Protein AF-A0AB39P3T2-F1 (afdb_monomer)

pLDDT: mean 74.85, std 12.33, range [42.56, 94.75]

Organism: NCBI:txid3238627

Secondary structure (DSSP, 8-state):
-PPPPPEEEEE--B-TTTS--TT--SSTTGGGSS-B-HHHHHHHHHHTT--EEEE---SS-TTHHHHHHTS-HHHHHHHHHHHHHHH-GGG------TTGGGGTS-HHHHHHHHHHHTTTS-HHHHHIIIIIHHHHHHT-

InterPro domains:
  IPR006680 Amidohydrolase-related [PF04909] (74-140)
  IPR032466 Metal-dependent hydrolase [SSF51556] (7-68)
  IPR032466 Metal-dependent hydrolase [SSF51556] (73-140)
  IPR052350 Metallo-dependent Lactonases [PTHR43569] (73-140)

Solvent-accessible surface area (backbone atoms only — not comparable to full-atom values): 8502 Å² total; per-residue (Å²): 131,80,81,87,82,34,67,44,82,70,49,74,62,48,48,59,90,81,48,75,66,84,83,68,56,67,81,88,40,49,87,66,76,58,69,38,50,68,82,66,46,52,64,54,36,54,74,71,58,37,76,44,73,37,83,47,90,74,65,103,50,58,74,55,44,34,67,61,56,68,47,45,75,79,61,45,42,64,55,48,53,51,49,42,73,72,57,35,38,75,69,36,58,73,76,74,58,76,75,52,37,61,64,65,37,53,73,65,57,50,52,55,48,53,52,62,66,45,62,87,49,54,74,66,40,43,43,16,22,71,44,48,28,50,34,65,75,70,70,108

Foldseek 3Di:
DPPDAAEAAEDEFDQCVVPNPVVQDDPVSVVVRHGGDVVNVVVVCVVVRHPYYDYDDDDPDLVVLQVVPVCDLVSCLVVLVVCCVNPNLLQAADDQPPPSNVSHDDSVVSVVSVCVSCVPDDPVSSCNHHPVNCCVVVVD

Nearest PDB structures (foldseek):
  4do7-assembly2_B  TM=4.329E-01  e=2.214E-06  Burkholderia multivorans ATCC 17616
  4dnm-assembly1_A  TM=4.332E-01  e=1.271E-05  Burkholderia multivorans ATCC 17616
  2dvu-assembly1_C  TM=3.463E-01  e=2.201E-01  Rhizobium sp. MTP-10005
  3wyj-assembly1_A  TM=3.365E-01  e=1.119E+00  Escherichia coli K-12

Sequence (140 aa):
MGAAVTVDAHHHVWDLSVRDQDWITGPELRPLRRNFAVTDLEPEARAAGVDRTVLVQTVTVAEETPEFLALVLDDLRPYADTVLDAFGPDRLMFGSDWPVCTLAASYAQVIDTAHELIRELDATGCEAVLTGTATRVYQL

Structure (mmCIF, N/CA/C/O backbone):
data_AF-A0AB39P3T2-F1
#
_entry.id   AF-A0AB39P3T2-F1
#
loop_
_atom_site.group_PDB
_atom_site.id
_atom_site.type_symbol
_atom_site.label_atom_id
_atom_site.label_alt_id
_atom_site.label_comp_id
_atom_site.label_asym_id
_atom_site.label_entity_id
_atom_site.label_seq_id
_atom_site.pdbx_PDB_ins_code
_atom_site.Cartn_x
_atom_site.Cartn_y
_atom_site.Cartn_z
_atom_site.occupancy
_atom_site.B_iso_or_equiv
_atom_site.auth_seq_id
_atom_site.auth_comp_id
_atom_site.auth_asym_id
_atom_site.auth_atom_id
_atom_site.pdbx_PDB_model_num
ATOM 1 N N . MET A 1 1 ? -30.150 -9.428 1.746 1.00 42.56 1 MET A N 1
ATOM 2 C CA . MET A 1 1 ? -28.717 -9.722 1.951 1.00 42.56 1 MET A CA 1
ATOM 3 C C . MET A 1 1 ? -28.001 -9.200 0.724 1.00 42.56 1 MET A C 1
ATOM 5 O O . MET A 1 1 ? -28.360 -9.635 -0.363 1.00 42.56 1 MET A O 1
ATOM 9 N N . GLY A 1 2 ? -27.127 -8.201 0.873 1.00 51.62 2 GLY A N 1
ATOM 10 C CA . GLY A 1 2 ? -26.275 -7.750 -0.233 1.00 51.62 2 GLY A CA 1
ATOM 11 C C . GLY A 1 2 ? -25.347 -8.886 -0.664 1.00 51.62 2 GLY A C 1
ATOM 12 O O . GLY A 1 2 ? -25.044 -9.756 0.155 1.00 51.62 2 GLY A O 1
ATOM 13 N N . ALA A 1 3 ? -24.966 -8.921 -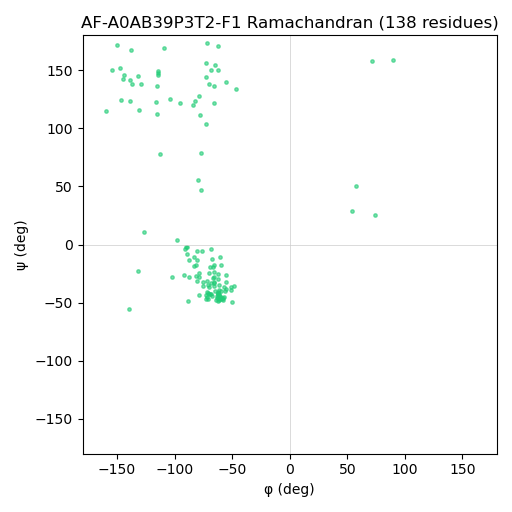1.940 1.00 59.03 3 ALA A N 1
ATOM 14 C CA . ALA A 1 3 ? -23.987 -9.888 -2.425 1.00 59.03 3 ALA A CA 1
ATOM 15 C C . ALA A 1 3 ? -22.696 -9.777 -1.595 1.00 59.03 3 ALA A C 1
ATOM 17 O O . ALA A 1 3 ? -22.306 -8.676 -1.206 1.00 59.03 3 ALA A O 1
ATOM 18 N N . ALA A 1 4 ? -22.077 -10.914 -1.274 1.00 68.25 4 ALA A N 1
ATOM 19 C CA . ALA A 1 4 ? -20.797 -10.920 -0.579 1.00 68.25 4 ALA A CA 1
ATOM 20 C C . ALA A 1 4 ? -19.734 -10.303 -1.499 1.00 68.25 4 ALA A C 1
ATOM 22 O O . ALA A 1 4 ? -19.546 -10.795 -2.607 1.00 68.25 4 ALA A O 1
ATOM 23 N N . VAL A 1 5 ? -19.087 -9.231 -1.036 1.00 76.31 5 VAL A N 1
ATOM 24 C CA . VAL A 1 5 ? -18.008 -8.543 -1.756 1.00 76.31 5 VAL A CA 1
ATOM 25 C C . VAL A 1 5 ? -16.714 -9.336 -1.579 1.00 76.31 5 VAL A C 1
ATOM 27 O O . VAL A 1 5 ? -16.327 -9.631 -0.446 1.00 76.31 5 VAL A O 1
ATOM 30 N N . THR A 1 6 ? -16.038 -9.661 -2.678 1.00 68.12 6 THR A N 1
ATOM 31 C CA . THR A 1 6 ? -14.731 -10.329 -2.681 1.00 68.12 6 THR A CA 1
ATOM 32 C C . THR A 1 6 ? -13.640 -9.315 -2.996 1.00 68.12 6 THR A C 1
ATOM 34 O O . THR A 1 6 ? -13.693 -8.634 -4.019 1.00 68.12 6 THR A O 1
ATOM 37 N N . VAL A 1 7 ? -12.635 -9.221 -2.125 1.00 71.00 7 VAL A N 1
ATOM 38 C CA . VAL A 1 7 ? -11.491 -8.320 -2.311 1.00 71.00 7 VAL A CA 1
ATOM 39 C C . VAL A 1 7 ? -10.218 -9.134 -2.460 1.00 71.00 7 VAL A C 1
ATOM 41 O O . VAL A 1 7 ? -9.876 -9.908 -1.566 1.00 71.00 7 VAL A O 1
ATOM 44 N N . ASP A 1 8 ? -9.516 -8.939 -3.572 1.00 62.88 8 ASP A N 1
ATOM 45 C CA . ASP A 1 8 ? -8.147 -9.413 -3.732 1.00 62.88 8 ASP A CA 1
ATOM 46 C C . ASP A 1 8 ? -7.213 -8.463 -2.977 1.00 62.88 8 ASP A C 1
ATOM 48 O O . ASP A 1 8 ? -7.068 -7.287 -3.317 1.00 62.88 8 ASP A O 1
ATOM 52 N N . ALA A 1 9 ? -6.623 -8.962 -1.896 1.00 66.00 9 ALA A N 1
ATOM 53 C CA . ALA A 1 9 ? -5.788 -8.160 -1.016 1.00 66.00 9 ALA A CA 1
ATOM 54 C C . ALA A 1 9 ? -4.390 -7.888 -1.593 1.00 66.00 9 ALA A C 1
ATOM 56 O O . ALA A 1 9 ? -3.632 -7.153 -0.962 1.00 66.00 9 ALA A O 1
ATOM 57 N N . HIS A 1 10 ? -4.024 -8.481 -2.738 1.00 70.62 10 HIS A N 1
ATOM 58 C CA . HIS A 1 10 ? -2.668 -8.362 -3.264 1.00 70.62 10 HIS A CA 1
ATOM 59 C C . HIS A 1 10 ? -2.592 -8.669 -4.762 1.00 70.62 10 HIS A C 1
ATOM 61 O O . HIS A 1 10 ? -2.689 -9.821 -5.173 1.00 70.62 10 HIS A O 1
ATOM 67 N N . HIS A 1 11 ? -2.241 -7.668 -5.570 1.00 64.25 11 HIS A N 1
ATOM 68 C CA . HIS A 1 11 ? -1.789 -7.893 -6.946 1.00 64.25 11 HIS A CA 1
ATOM 69 C C . HIS A 1 11 ? -0.595 -7.007 -7.316 1.00 64.25 11 HIS A C 1
ATOM 71 O O . HIS A 1 11 ? -0.255 -6.050 -6.621 1.00 64.25 11 HIS A O 1
ATOM 77 N N . HIS A 1 12 ? 0.019 -7.345 -8.446 1.00 75.75 12 HIS A N 1
ATOM 78 C CA . HIS A 1 12 ? 1.194 -6.687 -8.995 1.00 75.75 12 HIS A CA 1
ATOM 79 C C . HIS A 1 12 ? 0.953 -6.315 -10.461 1.00 75.75 12 HIS A C 1
ATOM 81 O O . HIS A 1 12 ? 0.418 -7.119 -11.225 1.00 75.75 12 HIS A O 1
ATOM 87 N N . VAL A 1 13 ? 1.380 -5.117 -10.855 1.00 76.31 13 VAL A N 1
ATOM 88 C CA . VAL A 1 13 ? 1.417 -4.641 -12.246 1.00 76.31 13 VAL A CA 1
ATOM 89 C C . VAL A 1 13 ? 2.796 -4.043 -12.506 1.00 76.31 13 VAL A C 1
ATOM 91 O O . VAL A 1 13 ? 3.393 -3.468 -11.603 1.00 76.31 13 VAL A O 1
ATOM 94 N N . TRP A 1 14 ? 3.333 -4.201 -13.712 1.00 76.62 14 TRP A N 1
ATOM 95 C CA . TRP A 1 14 ? 4.650 -3.674 -14.066 1.00 76.62 14 TRP A CA 1
ATOM 96 C C . TRP A 1 14 ? 4.792 -3.407 -15.568 1.00 76.62 14 TRP A C 1
ATOM 98 O O . TRP A 1 14 ? 4.226 -4.108 -16.415 1.00 76.62 14 TRP A O 1
ATOM 108 N N . ASP A 1 15 ? 5.628 -2.421 -15.895 1.00 80.25 15 ASP A N 1
ATOM 109 C CA . ASP A 1 15 ? 6.086 -2.124 -17.252 1.00 80.25 15 ASP A CA 1
ATOM 110 C C . ASP A 1 15 ? 7.601 -2.347 -17.346 1.00 80.25 15 ASP A C 1
ATOM 112 O O . ASP A 1 15 ? 8.390 -1.596 -16.773 1.00 80.25 15 ASP A O 1
ATOM 116 N N . LEU A 1 16 ? 8.012 -3.369 -18.103 1.00 81.62 16 LEU A N 1
ATOM 117 C CA . LEU A 1 16 ? 9.420 -3.732 -18.282 1.00 81.62 16 LEU A CA 1
ATOM 118 C C . LEU A 1 16 ? 10.231 -2.663 -19.028 1.00 81.62 16 LEU A C 1
ATOM 120 O O . LEU A 1 16 ? 11.459 -2.693 -18.977 1.00 81.62 16 LEU A O 1
ATOM 124 N N . SER A 1 17 ? 9.574 -1.736 -19.733 1.00 80.06 17 SER A N 1
ATOM 125 C CA . SER A 1 17 ? 10.242 -0.600 -20.378 1.00 80.06 17 SER A CA 1
ATOM 126 C C . SER A 1 17 ? 10.587 0.522 -19.396 1.00 80.06 17 SER A C 1
ATOM 128 O O . SER A 1 17 ? 11.528 1.276 -19.641 1.00 80.06 17 SER A O 1
ATOM 130 N N . VAL A 1 18 ? 9.856 0.604 -18.281 1.00 75.94 18 VAL A N 1
ATOM 131 C CA . VAL A 1 18 ? 10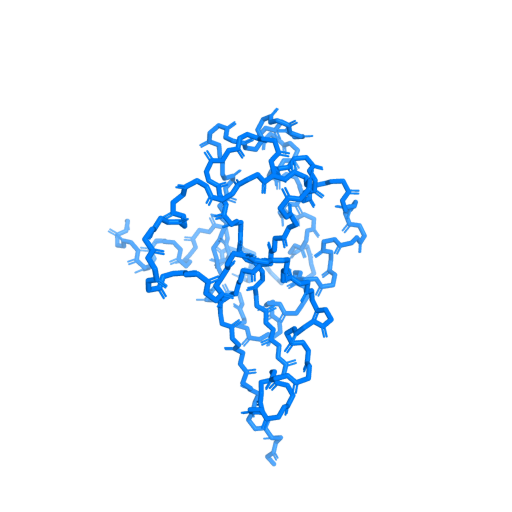.096 1.553 -17.187 1.00 75.94 18 VAL A CA 1
ATOM 132 C C . VAL A 1 18 ? 11.072 0.951 -16.189 1.00 75.94 18 VAL A C 1
ATOM 134 O O . VAL A 1 18 ? 12.054 1.589 -15.805 1.00 75.94 18 VAL A O 1
ATOM 137 N N . ARG A 1 19 ? 10.816 -0.294 -15.779 1.00 73.31 19 ARG A N 1
ATOM 138 C CA . ARG A 1 19 ? 11.595 -0.958 -14.744 1.00 73.31 19 ARG A CA 1
ATOM 139 C C . ARG A 1 19 ? 11.706 -2.445 -14.998 1.00 73.31 19 ARG A C 1
ATOM 141 O O . ARG A 1 19 ? 10.710 -3.161 -15.108 1.00 73.31 19 ARG A O 1
ATOM 148 N N . ASP A 1 20 ? 12.951 -2.898 -15.058 1.00 83.00 20 ASP A N 1
ATOM 149 C CA . ASP A 1 20 ? 13.226 -4.312 -15.213 1.00 83.00 20 ASP A CA 1
ATOM 150 C C . ASP A 1 20 ? 12.822 -5.102 -13.955 1.00 83.00 20 ASP A C 1
ATOM 152 O O . ASP A 1 20 ? 12.868 -4.598 -12.836 1.00 83.00 20 ASP A O 1
ATOM 156 N N . GLN A 1 21 ? 12.437 -6.354 -14.168 1.00 80.50 21 GLN A N 1
ATOM 157 C CA . GLN A 1 21 ? 12.091 -7.339 -13.147 1.00 80.50 21 GLN A CA 1
ATOM 158 C C . GLN A 1 21 ? 13.164 -8.432 -13.177 1.00 80.50 21 GLN A C 1
ATOM 160 O O . GLN A 1 21 ? 12.993 -9.487 -13.795 1.00 80.50 21 GLN A O 1
ATOM 165 N N . ASP A 1 22 ? 14.318 -8.124 -12.589 1.00 83.25 22 ASP A N 1
ATOM 166 C CA . ASP A 1 22 ? 15.551 -8.921 -12.642 1.00 83.25 22 ASP A CA 1
ATOM 167 C C . ASP A 1 22 ? 15.447 -10.281 -11.930 1.00 83.25 22 ASP A C 1
ATOM 169 O O . ASP A 1 22 ? 16.193 -11.207 -12.246 1.00 83.25 22 ASP A O 1
ATOM 173 N N . TRP A 1 23 ? 14.466 -10.443 -11.043 1.00 82.12 23 TRP A N 1
ATOM 174 C CA . TRP A 1 23 ? 14.104 -11.719 -10.424 1.00 82.12 23 TRP A CA 1
ATOM 175 C C . TRP A 1 23 ? 13.467 -12.725 -11.403 1.00 82.12 23 TRP A C 1
ATOM 177 O O . TRP A 1 23 ? 13.479 -13.930 -11.132 1.00 82.12 23 TRP A O 1
ATOM 187 N N . ILE A 1 24 ? 12.945 -12.279 -12.557 1.00 82.62 24 ILE A N 1
ATOM 188 C CA . ILE A 1 24 ? 12.335 -13.141 -13.587 1.00 82.62 24 ILE A CA 1
ATOM 189 C C . ILE A 1 24 ? 13.438 -13.838 -14.394 1.00 82.62 24 ILE A C 1
ATOM 191 O O . ILE A 1 24 ? 13.774 -13.457 -15.520 1.00 82.62 24 ILE A O 1
ATOM 195 N N . THR A 1 25 ? 14.004 -14.891 -13.811 1.00 87.38 25 THR A N 1
ATOM 196 C CA . THR A 1 25 ? 15.075 -15.701 -14.402 1.00 87.38 25 THR A CA 1
ATOM 197 C C . THR A 1 25 ? 14.603 -17.130 -14.681 1.00 87.38 25 THR A C 1
ATOM 199 O O . THR A 1 25 ? 13.729 -17.648 -13.997 1.00 87.38 25 THR A O 1
ATOM 202 N N . GLY A 1 26 ? 15.163 -17.769 -15.714 1.00 88.94 26 GLY A N 1
ATOM 203 C CA . GLY A 1 26 ? 14.842 -19.159 -16.068 1.00 88.94 26 GLY A CA 1
ATOM 204 C C . GLY A 1 26 ? 13.664 -19.339 -17.048 1.00 88.94 26 GLY A C 1
ATOM 205 O O . GLY A 1 26 ? 12.850 -18.434 -17.254 1.00 88.94 26 GLY A O 1
ATOM 206 N N . PRO A 1 27 ? 13.591 -20.493 -17.740 1.00 86.69 27 PRO A N 1
ATOM 207 C CA . PRO A 1 27 ? 12.550 -20.778 -18.732 1.00 86.69 27 PRO A CA 1
ATOM 208 C C . PRO A 1 27 ? 11.137 -20.887 -18.138 1.00 86.69 27 PRO A C 1
ATOM 210 O O . PRO A 1 27 ? 10.167 -20.587 -18.831 1.00 86.69 27 PRO A O 1
ATOM 213 N N . GLU A 1 28 ? 11.015 -21.288 -16.877 1.00 87.81 28 GLU A N 1
ATOM 214 C CA . GLU A 1 28 ? 9.755 -21.440 -16.147 1.00 87.81 28 GLU A CA 1
ATOM 215 C C . GLU A 1 28 ? 9.055 -20.106 -15.861 1.00 87.81 28 GLU A C 1
ATOM 217 O O . GLU A 1 28 ? 7.829 -20.042 -15.917 1.00 87.81 28 GLU A O 1
ATOM 222 N N . LEU A 1 29 ? 9.814 -19.027 -15.638 1.00 79.38 29 LEU A N 1
ATOM 223 C CA . LEU A 1 29 ? 9.269 -17.686 -15.390 1.00 79.38 29 LEU A CA 1
ATOM 224 C C . LEU A 1 29 ? 9.067 -16.872 -16.676 1.00 79.38 29 LEU A C 1
ATOM 226 O O . LEU A 1 29 ? 8.533 -15.764 -16.642 1.00 79.38 29 LEU A O 1
ATOM 230 N N . ARG A 1 30 ? 9.432 -17.426 -17.839 1.00 83.25 30 ARG A N 1
ATOM 231 C CA . ARG A 1 30 ? 9.309 -16.767 -19.149 1.00 83.25 30 ARG A CA 1
ATOM 232 C C . ARG A 1 30 ? 7.914 -16.188 -19.446 1.00 83.25 30 ARG A C 1
ATOM 234 O O . ARG A 1 30 ? 7.874 -15.115 -20.045 1.00 83.25 30 ARG A O 1
ATOM 241 N N . PRO A 1 31 ? 6.784 -16.810 -19.048 1.00 85.00 31 PRO A N 1
ATOM 242 C CA . PRO A 1 31 ? 5.457 -16.218 -19.254 1.00 85.00 31 PRO A CA 1
ATOM 243 C C . PRO A 1 31 ? 5.237 -14.880 -18.530 1.00 85.00 31 PRO A C 1
ATOM 245 O O . PRO A 1 31 ? 4.421 -14.077 -18.982 1.00 85.00 31 PRO A O 1
ATOM 248 N N . LEU A 1 32 ? 5.966 -14.631 -17.436 1.00 79.25 32 LEU A N 1
ATOM 249 C CA . LEU A 1 32 ? 5.916 -13.383 -16.669 1.00 79.25 32 LEU A CA 1
ATOM 250 C C . LEU A 1 32 ? 6.813 -12.289 -17.266 1.00 79.25 32 LEU A C 1
ATOM 252 O O . LEU A 1 32 ? 6.710 -11.128 -16.882 1.00 79.25 32 LEU A O 1
ATOM 256 N N . ARG A 1 33 ? 7.673 -12.621 -18.240 1.00 84.88 33 ARG A N 1
ATOM 257 C CA . ARG A 1 33 ? 8.596 -11.683 -18.897 1.00 84.88 33 ARG A CA 1
ATOM 258 C C . ARG A 1 33 ? 7.893 -10.830 -19.963 1.00 84.88 33 ARG A C 1
ATOM 260 O O . ARG A 1 33 ? 8.276 -10.821 -21.131 1.00 84.88 33 ARG A O 1
ATOM 267 N N . ARG A 1 34 ? 6.832 -10.143 -19.553 1.00 87.12 34 ARG A N 1
ATOM 268 C CA . ARG A 1 34 ? 6.049 -9.184 -20.341 1.00 87.12 34 ARG A CA 1
ATOM 269 C C . ARG A 1 34 ? 5.459 -8.123 -19.416 1.00 87.12 34 ARG A C 1
ATOM 271 O O . ARG A 1 34 ? 5.532 -8.276 -18.202 1.00 87.12 34 ARG A O 1
ATOM 278 N N . ASN A 1 35 ? 4.865 -7.088 -19.993 1.00 83.50 35 ASN A N 1
ATOM 279 C CA . ASN A 1 35 ? 4.142 -6.076 -19.229 1.00 83.50 35 ASN A CA 1
ATOM 280 C C . ASN A 1 35 ? 2.818 -6.647 -18.708 1.00 83.50 35 ASN A C 1
ATOM 282 O O . ASN A 1 35 ? 2.167 -7.434 -19.404 1.00 83.50 35 ASN A O 1
ATOM 286 N N . PHE A 1 36 ? 2.442 -6.219 -17.507 1.00 78.75 36 PHE A N 1
ATOM 287 C CA . PHE A 1 36 ? 1.140 -6.471 -16.899 1.00 78.75 36 PHE A CA 1
ATOM 288 C C . PHE A 1 36 ? 0.602 -5.141 -16.394 1.00 78.75 36 PHE A C 1
ATOM 290 O O . PHE A 1 36 ? 1.197 -4.534 -15.510 1.00 78.75 36 PHE A O 1
ATOM 297 N N . ALA A 1 37 ? -0.499 -4.679 -16.968 1.00 78.88 37 ALA A N 1
ATOM 298 C CA . ALA A 1 37 ? -1.181 -3.457 -16.576 1.00 78.88 37 ALA A CA 1
ATOM 299 C C . ALA A 1 37 ? -2.511 -3.773 -15.882 1.00 78.88 37 ALA A C 1
ATOM 301 O O . ALA A 1 37 ? -3.028 -4.888 -15.951 1.00 78.88 37 ALA A O 1
ATOM 302 N N . VAL A 1 38 ? -3.125 -2.758 -15.270 1.00 70.94 38 VAL A N 1
ATOM 303 C CA . VAL A 1 38 ? -4.471 -2.877 -14.675 1.00 70.94 38 VAL A CA 1
ATOM 304 C C . VAL A 1 38 ? -5.498 -3.370 -15.705 1.00 70.94 38 VAL A C 1
ATOM 306 O O . VAL A 1 38 ? -6.393 -4.142 -15.372 1.00 70.94 38 VAL A O 1
ATOM 309 N N . THR A 1 39 ? -5.323 -3.011 -16.980 1.00 78.00 39 THR A N 1
ATOM 310 C CA . THR A 1 39 ? -6.170 -3.477 -18.090 1.00 78.00 39 THR A CA 1
ATOM 311 C C . THR A 1 39 ? -6.061 -4.977 -18.364 1.00 78.00 39 THR A C 1
ATOM 313 O O . THR A 1 39 ? -6.987 -5.546 -18.935 1.00 78.00 39 THR A O 1
ATOM 316 N N . ASP A 1 40 ? -4.956 -5.620 -17.976 1.00 76.75 40 ASP A N 1
ATOM 317 C CA . ASP A 1 40 ? -4.810 -7.077 -18.045 1.00 76.75 40 ASP A CA 1
ATOM 318 C C . ASP A 1 40 ? -5.489 -7.767 -16.850 1.00 76.75 40 ASP A C 1
ATOM 320 O O . ASP A 1 40 ? -6.000 -8.875 -16.990 1.00 76.75 40 ASP A O 1
ATOM 324 N N . LEU A 1 41 ? -5.519 -7.112 -15.682 1.00 71.69 41 LEU A N 1
ATOM 325 C CA . LEU A 1 41 ? -6.092 -7.651 -14.444 1.00 71.69 41 LEU A CA 1
ATOM 326 C C . LEU A 1 41 ? -7.623 -7.562 -14.403 1.00 71.69 41 LEU A C 1
ATOM 328 O O .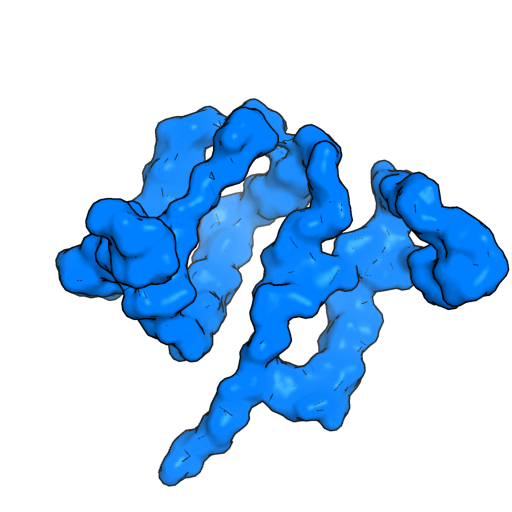 LEU A 1 41 ? -8.282 -8.514 -13.990 1.00 71.69 41 LEU A O 1
ATOM 332 N N . GLU A 1 42 ? -8.196 -6.429 -14.821 1.00 74.62 42 GLU A N 1
ATOM 333 C CA . GLU A 1 42 ? -9.638 -6.163 -14.728 1.00 74.62 42 GLU A CA 1
ATOM 334 C C . GLU A 1 42 ? -10.533 -7.291 -15.295 1.00 74.62 42 GLU A C 1
ATOM 336 O O . GLU A 1 42 ? -11.465 -7.707 -14.594 1.00 74.62 42 GLU A O 1
ATOM 341 N N . PRO A 1 43 ? -10.306 -7.819 -16.519 1.00 70.12 43 PRO A N 1
ATOM 342 C CA . PRO A 1 43 ? -11.165 -8.871 -17.062 1.00 70.12 43 PRO A CA 1
ATOM 343 C C . PRO A 1 43 ? -11.080 -10.182 -16.266 1.00 70.12 43 PRO A C 1
ATOM 345 O O . PRO A 1 43 ? -12.104 -10.845 -16.090 1.00 70.12 43 PRO A O 1
ATOM 348 N N . GLU A 1 44 ? -9.901 -10.531 -15.746 1.00 72.94 44 GLU A N 1
ATOM 349 C CA . GLU A 1 44 ? -9.676 -11.744 -14.948 1.00 72.94 44 GLU A CA 1
ATOM 350 C C . GLU A 1 44 ? -10.329 -11.630 -13.563 1.00 72.94 44 GLU A C 1
ATOM 352 O O . GLU A 1 44 ? -11.075 -12.519 -13.144 1.00 72.94 44 GLU A O 1
ATOM 357 N N . ALA A 1 45 ? -10.129 -10.495 -12.883 1.00 66.81 45 ALA A N 1
ATOM 358 C CA . ALA A 1 45 ? -10.736 -10.207 -11.584 1.00 66.81 45 ALA A CA 1
ATOM 359 C C . ALA A 1 45 ? -12.270 -10.260 -11.664 1.00 66.81 45 ALA A C 1
ATOM 361 O O . ALA A 1 45 ? -12.929 -10.938 -10.871 1.00 66.81 45 ALA A O 1
ATOM 362 N N . ARG A 1 46 ? -12.845 -9.631 -12.696 1.00 73.88 46 ARG A N 1
ATOM 363 C CA . ARG A 1 46 ? -14.292 -9.635 -12.938 1.00 73.88 46 ARG A CA 1
ATOM 364 C C . ARG A 1 46 ? -14.829 -11.043 -13.203 1.00 73.88 46 ARG A C 1
ATOM 366 O O . ARG A 1 46 ? -15.884 -11.395 -12.679 1.00 73.88 46 ARG A O 1
ATOM 373 N N . ALA A 1 47 ? -14.125 -11.849 -14.000 1.00 74.44 47 ALA A N 1
ATOM 374 C CA . ALA A 1 47 ? -14.523 -13.227 -14.292 1.00 74.44 47 ALA A CA 1
ATOM 375 C C . ALA A 1 47 ? -14.476 -14.132 -13.048 1.00 74.44 47 ALA A C 1
ATOM 377 O O . ALA A 1 47 ? -15.304 -15.035 -12.915 1.00 74.44 47 ALA A O 1
ATOM 378 N N . ALA A 1 48 ? -13.549 -13.865 -12.124 1.00 72.69 48 ALA A N 1
ATOM 379 C CA . ALA A 1 48 ? -13.408 -14.577 -10.856 1.00 72.69 48 ALA A CA 1
ATOM 380 C C . ALA A 1 48 ? -14.388 -14.110 -9.759 1.00 72.69 48 ALA A C 1
ATOM 382 O O . ALA A 1 48 ? -14.438 -14.719 -8.691 1.00 72.69 48 ALA A O 1
ATOM 383 N N . GLY A 1 49 ? -15.173 -13.055 -10.006 1.00 77.50 49 GLY A N 1
ATOM 384 C CA . GLY A 1 49 ? -16.072 -12.472 -9.007 1.00 77.50 49 GLY A CA 1
ATOM 385 C C . GLY A 1 49 ? -15.346 -11.664 -7.928 1.00 77.50 49 GLY A C 1
ATOM 386 O O . GLY A 1 49 ? -15.853 -11.556 -6.816 1.00 77.50 49 GLY A O 1
ATOM 387 N N . VAL A 1 50 ? -14.162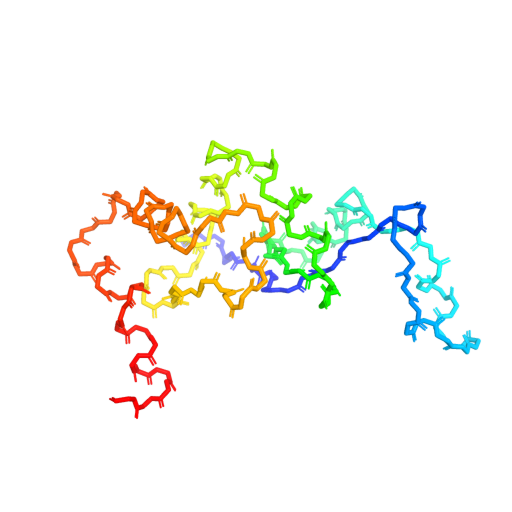 -11.128 -8.243 1.00 63.81 50 VAL A N 1
ATOM 388 C CA . VAL A 1 50 ? -13.443 -10.160 -7.408 1.00 63.81 50 VAL A CA 1
ATOM 389 C C . VAL A 1 50 ? -13.991 -8.766 -7.702 1.00 63.81 50 VAL A C 1
ATOM 391 O O . VAL A 1 50 ? -13.935 -8.289 -8.835 1.00 63.81 50 VAL A O 1
ATOM 394 N N . ASP A 1 51 ? -14.520 -8.107 -6.676 1.00 68.00 51 ASP A N 1
ATOM 395 C CA . ASP A 1 51 ? -15.144 -6.787 -6.782 1.00 68.00 51 ASP A CA 1
ATOM 396 C C . ASP A 1 51 ? -14.131 -5.647 -6.627 1.00 68.00 51 ASP A C 1
ATOM 398 O O . ASP A 1 51 ? -14.356 -4.541 -7.121 1.00 68.00 51 ASP A O 1
ATOM 402 N N . ARG A 1 52 ? -13.042 -5.887 -5.883 1.00 65.31 52 ARG A N 1
ATOM 403 C CA . ARG A 1 52 ? -12.025 -4.883 -5.527 1.00 65.31 52 ARG A CA 1
ATOM 404 C C . ARG A 1 52 ? -10.650 -5.523 -5.421 1.00 65.31 52 ARG A C 1
ATOM 406 O O . ARG A 1 52 ? -10.541 -6.684 -5.039 1.00 65.31 52 ARG A O 1
ATOM 413 N N . THR A 1 53 ? -9.604 -4.749 -5.680 1.00 50.75 53 THR A N 1
ATOM 414 C CA . THR A 1 53 ? -8.220 -5.226 -5.598 1.00 50.75 53 THR A CA 1
ATOM 415 C C . THR A 1 53 ? -7.333 -4.191 -4.912 1.00 50.75 53 THR A C 1
ATOM 417 O O . THR A 1 53 ? -7.446 -3.005 -5.220 1.00 50.75 53 THR A O 1
ATOM 420 N N . VAL A 1 54 ? -6.426 -4.617 -4.035 1.00 64.56 54 VAL A N 1
ATOM 421 C CA . VAL A 1 54 ? -5.412 -3.748 -3.417 1.00 64.56 54 VAL A CA 1
ATOM 422 C C . VAL A 1 54 ? -4.111 -3.850 -4.211 1.00 64.56 54 VAL A C 1
ATOM 424 O O . VAL A 1 54 ? -3.567 -4.944 -4.377 1.00 64.56 54 VAL A O 1
ATOM 427 N N . LEU A 1 55 ? -3.632 -2.711 -4.717 1.00 57.34 55 LEU A N 1
ATOM 428 C CA . LEU A 1 55 ? -2.338 -2.603 -5.386 1.00 57.34 55 LEU A CA 1
ATOM 429 C C . LEU A 1 55 ? -1.241 -2.459 -4.328 1.00 57.34 55 LEU A C 1
ATOM 431 O O . LEU A 1 55 ? -1.287 -1.545 -3.506 1.00 57.34 55 LEU A O 1
ATOM 435 N N . VAL A 1 56 ? -0.260 -3.356 -4.361 1.00 62.19 56 VAL A N 1
ATOM 436 C CA . VAL A 1 56 ? 0.898 -3.344 -3.461 1.00 62.19 56 VAL A CA 1
ATOM 437 C C . VAL A 1 56 ? 2.147 -3.097 -4.298 1.00 62.19 56 VAL A C 1
ATOM 439 O O . VAL A 1 56 ? 2.283 -3.691 -5.371 1.00 62.19 56 VAL A O 1
ATOM 442 N N . GL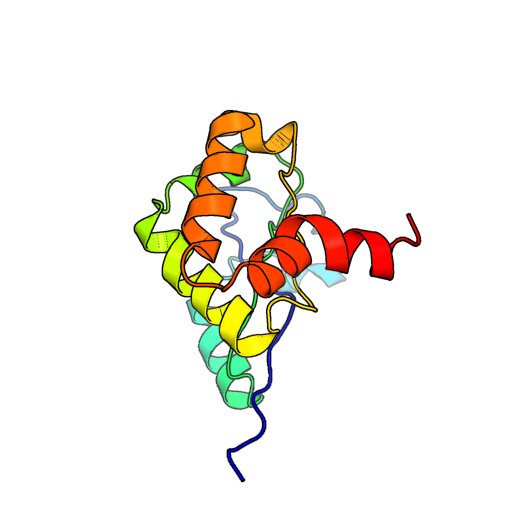N A 1 57 ? 3.045 -2.232 -3.809 1.00 56.88 57 GLN A N 1
ATOM 443 C CA . GLN A 1 57 ? 4.335 -1.962 -4.451 1.00 56.88 57 GLN A CA 1
ATOM 444 C C . GLN A 1 57 ? 5.035 -3.259 -4.854 1.00 56.88 57 GLN A C 1
ATOM 446 O O . GLN A 1 57 ? 5.064 -4.252 -4.120 1.00 56.88 57 GLN A O 1
ATOM 451 N N . THR A 1 58 ? 5.539 -3.246 -6.078 1.00 56.88 58 THR A N 1
ATOM 452 C CA . THR A 1 58 ? 5.964 -4.429 -6.817 1.00 56.88 58 THR A CA 1
ATOM 453 C C . THR A 1 58 ? 7.440 -4.720 -6.602 1.00 56.88 58 THR A C 1
ATOM 455 O O . THR A 1 58 ? 7.856 -5.873 -6.717 1.00 56.88 58 THR A O 1
ATOM 458 N N . VAL A 1 59 ? 8.244 -3.702 -6.282 1.00 55.62 59 VAL A N 1
ATOM 459 C CA . VAL A 1 59 ? 9.693 -3.850 -6.120 1.00 55.62 59 VAL A CA 1
ATOM 460 C C . VAL A 1 59 ? 10.225 -2.943 -5.018 1.00 55.62 59 VAL A C 1
ATOM 462 O O . VAL A 1 59 ? 9.835 -1.792 -4.880 1.00 55.62 59 VAL A O 1
ATOM 465 N N . THR A 1 60 ? 11.199 -3.442 -4.256 1.00 54.44 60 THR A N 1
ATOM 466 C CA . THR A 1 60 ? 11.875 -2.699 -3.180 1.00 54.44 60 THR A CA 1
ATOM 467 C C . THR A 1 60 ? 12.894 -1.696 -3.731 1.00 54.44 60 THR A C 1
ATOM 469 O O . THR A 1 60 ? 14.050 -1.680 -3.300 1.00 54.44 60 THR A O 1
ATOM 472 N N . VAL A 1 61 ? 12.513 -0.912 -4.740 1.00 57.69 61 VAL A N 1
ATOM 473 C CA . VAL A 1 61 ? 13.359 0.145 -5.288 1.00 57.69 61 VAL A CA 1
ATOM 474 C C . VAL A 1 61 ? 12.749 1.501 -5.024 1.0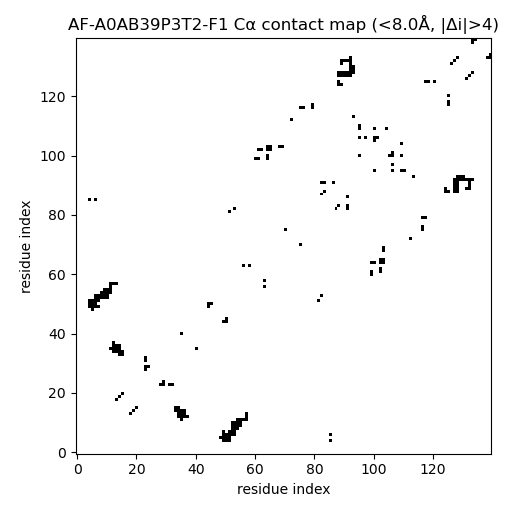0 57.69 61 VAL A C 1
ATOM 476 O O . VAL A 1 61 ? 11.539 1.705 -5.028 1.00 57.69 61 VAL A O 1
ATOM 479 N N . ALA A 1 62 ? 13.653 2.436 -4.816 1.00 56.41 62 ALA A N 1
ATOM 480 C CA . ALA A 1 62 ? 13.358 3.791 -4.449 1.00 56.41 62 ALA A CA 1
ATOM 481 C C . ALA A 1 62 ? 12.415 4.494 -5.456 1.00 56.41 62 ALA A C 1
ATOM 483 O O . ALA A 1 62 ? 11.504 5.250 -5.116 1.00 56.41 62 ALA A O 1
ATOM 484 N N . GLU A 1 63 ? 12.634 4.230 -6.728 1.00 62.34 63 GLU A N 1
ATOM 485 C CA . GLU A 1 63 ? 12.081 5.009 -7.820 1.00 62.34 63 GLU A CA 1
ATOM 486 C C . GLU A 1 63 ? 10.620 4.652 -8.151 1.00 62.34 63 GLU A C 1
ATOM 488 O O . GLU A 1 63 ? 9.959 5.429 -8.831 1.00 62.34 63 GLU A O 1
ATOM 493 N N . GLU A 1 64 ? 10.086 3.536 -7.637 1.00 62.50 64 GLU A N 1
ATOM 494 C CA . GLU A 1 64 ? 8.662 3.172 -7.781 1.00 62.50 64 GLU A CA 1
ATOM 495 C C . GLU A 1 64 ? 7.754 4.072 -6.918 1.00 62.50 64 GLU A C 1
ATOM 497 O O . GLU A 1 64 ? 6.632 4.409 -7.292 1.00 62.50 64 GLU A O 1
ATOM 502 N N . THR A 1 65 ? 8.260 4.535 -5.777 1.00 57.56 65 THR A N 1
ATOM 503 C CA . THR A 1 65 ? 7.535 5.366 -4.808 1.00 57.56 65 THR A CA 1
ATOM 504 C C . THR A 1 65 ? 7.054 6.715 -5.365 1.00 57.56 65 THR A C 1
ATOM 506 O O . THR A 1 65 ? 5.885 7.044 -5.169 1.00 57.56 65 THR A O 1
ATOM 509 N N . PRO A 1 66 ? 7.866 7.515 -6.084 1.00 55.00 66 PRO A N 1
ATOM 510 C CA . PRO A 1 66 ? 7.380 8.731 -6.738 1.00 55.00 66 PRO A CA 1
ATOM 511 C C . PRO A 1 66 ? 6.451 8.474 -7.933 1.00 55.00 66 PRO A C 1
ATOM 513 O O . PRO A 1 66 ? 5.622 9.330 -8.218 1.00 55.00 66 PRO A O 1
ATOM 516 N N . GLU A 1 67 ? 6.524 7.319 -8.602 1.00 61.12 67 GLU A N 1
ATOM 517 C CA . GLU A 1 67 ? 5.556 6.928 -9.644 1.00 61.12 67 GLU A CA 1
ATOM 518 C C . GLU A 1 67 ? 4.176 6.618 -9.023 1.00 61.12 67 GLU A C 1
ATOM 520 O O . GLU A 1 67 ? 3.149 7.012 -9.574 1.00 61.12 67 GLU A O 1
ATOM 525 N N . PHE A 1 68 ? 4.156 6.009 -7.830 1.00 60.91 68 PHE A N 1
ATOM 526 C CA . PHE A 1 68 ? 2.955 5.777 -7.014 1.00 60.91 68 PHE A CA 1
ATOM 527 C C . PHE A 1 68 ? 2.393 7.061 -6.385 1.00 60.91 68 PHE A C 1
ATOM 529 O O . PHE A 1 68 ? 1.183 7.242 -6.345 1.00 60.91 68 PHE A O 1
ATOM 536 N N . LEU A 1 69 ? 3.254 7.950 -5.882 1.00 54.28 69 LEU A N 1
ATOM 537 C CA . LEU A 1 69 ? 2.860 9.174 -5.167 1.00 54.28 69 LEU A CA 1
ATOM 538 C C . LEU A 1 69 ? 2.607 10.381 -6.088 1.00 54.28 69 LEU A C 1
ATOM 540 O O . LEU A 1 69 ? 2.041 11.377 -5.642 1.00 54.28 69 LEU A O 1
ATOM 544 N N . ALA A 1 70 ? 3.003 10.317 -7.365 1.00 57.47 70 ALA A N 1
ATOM 545 C CA . ALA A 1 70 ? 2.599 11.295 -8.381 1.00 57.47 70 ALA A CA 1
ATOM 546 C C . ALA A 1 70 ? 1.094 11.231 -8.705 1.00 57.47 70 ALA A C 1
ATOM 548 O O . ALA A 1 70 ? 0.565 12.159 -9.318 1.00 57.47 70 ALA A O 1
ATOM 549 N N . LEU A 1 71 ? 0.413 10.172 -8.258 1.00 52.19 71 LEU A N 1
ATOM 550 C CA . LEU A 1 71 ? -1.030 10.139 -8.068 1.00 52.19 71 LEU A CA 1
ATOM 551 C C . LEU A 1 71 ? -1.340 10.990 -6.822 1.00 52.19 71 LEU A C 1
ATOM 553 O O . LEU A 1 71 ? -1.039 10.604 -5.694 1.00 52.19 71 LEU A O 1
ATOM 557 N N . VAL A 1 72 ? -1.844 12.203 -7.035 1.00 50.53 72 VAL A N 1
ATOM 558 C CA . VAL A 1 72 ? -2.029 13.249 -6.010 1.00 50.53 72 VAL A CA 1
ATOM 559 C C . VAL A 1 72 ? -3.014 12.791 -4.918 1.00 50.53 72 VAL A C 1
ATOM 561 O O . VAL A 1 72 ? -3.688 11.782 -5.064 1.00 50.53 72 VAL A O 1
ATOM 564 N N . LEU A 1 73 ? -3.162 13.531 -3.811 1.00 54.50 73 LEU A N 1
ATOM 565 C CA . LEU A 1 73 ? -4.109 13.191 -2.724 1.00 54.50 73 LEU A CA 1
ATOM 566 C C . LEU A 1 73 ? -5.536 12.841 -3.203 1.00 54.50 73 LEU A C 1
ATOM 568 O O . LEU A 1 73 ? -6.173 11.957 -2.627 1.00 54.50 73 LEU A O 1
ATOM 572 N N . ASP A 1 74 ? -6.015 13.503 -4.261 1.00 55.75 74 ASP A N 1
ATOM 573 C CA . ASP A 1 74 ? -7.306 13.204 -4.895 1.00 55.75 74 ASP A CA 1
ATOM 574 C C . ASP A 1 74 ? -7.333 11.826 -5.574 1.00 55.75 74 ASP A C 1
ATOM 576 O O . ASP A 1 74 ? -8.381 11.186 -5.612 1.00 55.75 74 ASP A O 1
ATOM 580 N N . ASP A 1 75 ? -6.190 11.334 -6.049 1.00 65.06 75 ASP A N 1
ATOM 581 C CA . ASP A 1 75 ? -6.048 9.991 -6.603 1.00 65.06 75 ASP A CA 1
ATOM 582 C C . ASP A 1 75 ? -5.938 8.929 -5.502 1.00 65.06 75 ASP A C 1
ATOM 584 O O . ASP A 1 75 ? -6.362 7.799 -5.720 1.00 65.06 75 ASP A O 1
ATOM 588 N N . LEU A 1 76 ? -5.428 9.263 -4.306 1.00 71.00 76 LEU A N 1
ATOM 589 C CA . LEU A 1 76 ? -5.341 8.319 -3.178 1.00 71.00 76 LEU A CA 1
ATOM 590 C C . LEU A 1 76 ? -6.690 8.074 -2.493 1.00 71.00 76 LEU A C 1
ATOM 592 O O . LEU A 1 76 ? -6.936 6.975 -1.987 1.00 71.00 76 LEU A O 1
ATOM 596 N N . ARG A 1 77 ? -7.570 9.080 -2.468 1.00 79.00 77 ARG A N 1
ATOM 597 C CA . ARG A 1 77 ? -8.854 9.003 -1.758 1.00 79.00 77 ARG A CA 1
ATOM 598 C C . ARG A 1 77 ? -9.767 7.870 -2.249 1.00 79.00 77 ARG A C 1
ATOM 600 O O . ARG A 1 77 ? -10.223 7.117 -1.394 1.00 79.00 77 ARG A O 1
ATOM 607 N N . PRO A 1 78 ? -9.954 7.630 -3.563 1.00 77.38 78 PRO A N 1
ATOM 608 C CA . PRO A 1 78 ? -10.703 6.471 -4.046 1.00 77.38 78 PRO A CA 1
ATOM 609 C C . PRO A 1 78 ? -10.175 5.135 -3.513 1.00 77.38 78 PRO A C 1
ATOM 611 O O . PRO A 1 78 ? -10.969 4.252 -3.186 1.00 77.38 78 PRO A O 1
ATOM 614 N N . TYR A 1 79 ? -8.852 4.972 -3.389 1.00 76.62 79 TYR A N 1
ATOM 615 C CA . TYR A 1 79 ? -8.264 3.751 -2.834 1.00 76.62 79 TYR A CA 1
ATOM 616 C C . TYR A 1 79 ? -8.500 3.654 -1.329 1.00 76.62 79 TYR A C 1
ATOM 618 O O . TYR A 1 79 ? -8.917 2.596 -0.859 1.00 76.62 79 TYR A O 1
ATOM 626 N N . ALA A 1 80 ? -8.292 4.749 -0.590 1.00 78.44 80 ALA A N 1
ATOM 627 C CA . ALA A 1 80 ? -8.563 4.818 0.844 1.00 78.44 80 ALA A CA 1
ATOM 628 C C . ALA A 1 80 ? -10.031 4.489 1.159 1.00 78.44 80 ALA A C 1
ATOM 630 O O . ALA A 1 80 ? -10.294 3.623 1.990 1.00 78.44 80 ALA A O 1
ATOM 631 N N . ASP A 1 81 ? -10.977 5.092 0.437 1.00 82.75 81 ASP A N 1
ATOM 632 C CA . ASP A 1 81 ? -12.412 4.830 0.578 1.00 82.75 81 ASP A CA 1
ATOM 633 C C . ASP A 1 81 ? -12.738 3.367 0.246 1.00 82.75 81 ASP A C 1
ATOM 635 O O . ASP A 1 81 ? -13.478 2.701 0.971 1.00 82.75 81 ASP A O 1
ATOM 639 N N . THR A 1 82 ? -12.132 2.829 -0.818 1.00 82.00 82 THR A N 1
ATOM 640 C CA . THR A 1 82 ? -12.318 1.432 -1.235 1.00 82.00 82 THR A CA 1
ATOM 641 C C . THR A 1 82 ? -11.874 0.453 -0.150 1.00 82.00 82 THR A C 1
ATOM 643 O O . THR A 1 82 ? -12.602 -0.508 0.127 1.00 82.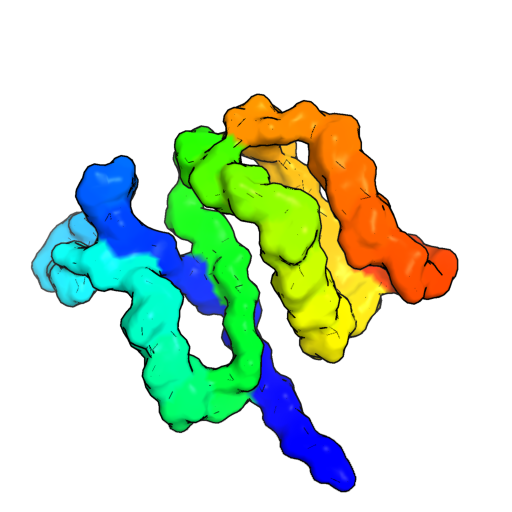00 82 THR A O 1
ATOM 646 N N . VAL A 1 83 ? -10.704 0.676 0.467 1.00 80.06 83 VAL A N 1
ATOM 647 C CA . VAL A 1 83 ? -10.190 -0.198 1.535 1.00 80.06 83 VAL A CA 1
ATOM 648 C C . VAL A 1 83 ? -10.921 0.023 2.857 1.00 80.06 83 VAL A C 1
ATOM 650 O O . VAL A 1 83 ? -11.182 -0.951 3.561 1.00 80.06 83 VAL A O 1
ATOM 653 N N . LEU A 1 84 ? -11.323 1.255 3.182 1.00 84.19 84 LEU A N 1
ATOM 654 C CA . LEU A 1 84 ? -12.136 1.551 4.364 1.00 84.19 84 LEU A CA 1
ATOM 655 C C . LEU A 1 84 ? -13.498 0.862 4.289 1.00 84.19 84 LEU A C 1
ATOM 657 O O . LEU A 1 84 ? -13.900 0.218 5.254 1.00 84.19 84 LEU A O 1
ATOM 661 N N . ASP A 1 85 ? -14.173 0.922 3.143 1.00 85.06 85 ASP A N 1
ATOM 662 C CA . ASP A 1 85 ? -15.471 0.270 2.951 1.00 85.06 85 ASP A CA 1
ATOM 663 C C . ASP A 1 85 ? -15.349 -1.265 2.884 1.00 85.06 85 ASP A C 1
ATOM 665 O O . ASP A 1 85 ? -16.198 -1.990 3.398 1.00 85.06 85 ASP A O 1
ATOM 669 N N . ALA A 1 86 ? -14.264 -1.791 2.309 1.00 78.69 86 ALA A N 1
ATOM 670 C CA . ALA A 1 86 ? -14.039 -3.235 2.226 1.00 78.69 86 ALA A CA 1
ATOM 671 C C . ALA A 1 86 ? -13.656 -3.872 3.572 1.00 78.69 86 ALA A C 1
ATOM 673 O O . ALA A 1 86 ? -14.153 -4.941 3.950 1.00 78.69 86 ALA A O 1
ATOM 674 N N . PHE A 1 87 ? -12.714 -3.252 4.281 1.00 84.94 87 PHE A N 1
ATOM 675 C CA . PHE A 1 87 ? -12.082 -3.848 5.453 1.00 84.94 87 PHE A CA 1
ATOM 676 C C . PHE A 1 87 ? -12.635 -3.289 6.761 1.00 84.94 87 PHE A C 1
ATOM 678 O O . PHE A 1 87 ? -12.688 -4.020 7.755 1.00 84.94 87 PHE A O 1
ATOM 685 N N . GLY A 1 88 ? -13.125 -2.055 6.761 1.00 89.00 88 GLY A N 1
ATOM 686 C CA . GLY A 1 88 ? -13.430 -1.325 7.979 1.00 89.00 88 GLY A CA 1
ATOM 687 C C . GLY A 1 88 ? -12.156 -0.899 8.724 1.00 89.00 88 GLY A C 1
ATOM 688 O O . GLY A 1 88 ? -11.091 -1.505 8.560 1.00 89.00 88 GLY A O 1
ATOM 689 N N . PRO A 1 89 ? -12.253 0.128 9.582 1.00 91.88 89 PRO A N 1
ATOM 690 C CA . PRO A 1 89 ? -11.094 0.695 10.270 1.00 91.88 89 PRO A CA 1
ATOM 691 C C . PRO A 1 89 ? -10.389 -0.302 11.203 1.00 91.88 89 PRO A C 1
ATOM 693 O O . PRO A 1 89 ? -9.168 -0.269 11.327 1.00 91.88 89 PRO A O 1
ATOM 696 N N . ASP A 1 90 ? -11.118 -1.268 11.769 1.00 94.75 90 ASP A N 1
ATOM 697 C CA . ASP A 1 90 ? -10.566 -2.316 12.642 1.00 94.75 90 ASP A CA 1
ATOM 698 C C . ASP A 1 90 ? -9.660 -3.332 11.925 1.00 94.75 90 ASP A C 1
ATOM 700 O O . ASP A 1 90 ? -9.151 -4.266 12.547 1.00 9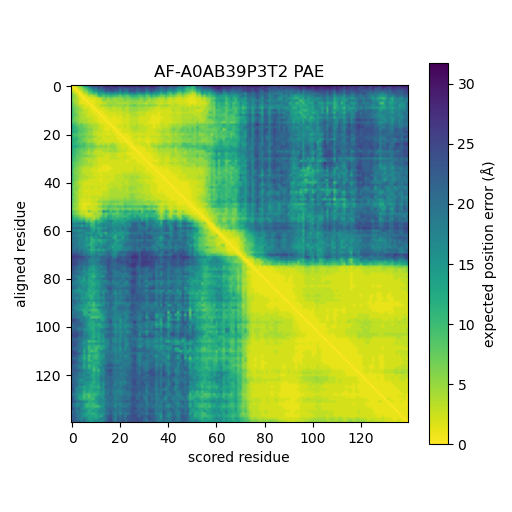4.75 90 ASP A O 1
ATOM 704 N N . ARG A 1 91 ? -9.499 -3.243 10.604 1.00 92.94 91 ARG A N 1
ATOM 705 C CA . ARG A 1 91 ? -8.632 -4.147 9.830 1.00 92.94 91 ARG A CA 1
ATOM 706 C C . ARG A 1 91 ? -7.620 -3.409 8.961 1.00 92.94 91 ARG A C 1
ATOM 708 O O . ARG A 1 91 ? -6.947 -4.047 8.159 1.00 92.94 91 ARG A O 1
ATOM 715 N N . LEU A 1 92 ? -7.476 -2.102 9.156 1.00 91.50 92 LEU A N 1
ATOM 716 C CA . LEU A 1 92 ? -6.458 -1.283 8.507 1.00 91.50 92 LEU A CA 1
ATOM 717 C C . LEU A 1 92 ? -5.479 -0.759 9.557 1.00 91.50 92 LEU A C 1
ATOM 719 O O . LEU A 1 92 ? -5.860 -0.528 10.702 1.00 91.50 92 LEU A O 1
ATOM 723 N N . MET A 1 93 ? -4.217 -0.589 9.172 1.00 92.56 93 MET A N 1
ATOM 724 C CA . MET A 1 93 ? -3.187 0.013 10.018 1.00 92.56 93 MET A CA 1
ATOM 725 C C . MET A 1 93 ? -2.318 0.962 9.194 1.00 92.56 93 MET A C 1
ATOM 727 O O . MET A 1 93 ? -2.003 0.662 8.043 1.00 92.56 93 MET A O 1
ATOM 731 N N . PHE A 1 94 ? -1.930 2.096 9.774 1.00 86.69 94 PHE A N 1
ATOM 732 C CA . PHE A 1 94 ? -0.992 3.020 9.139 1.00 86.69 94 PHE A CA 1
ATOM 733 C C . PHE A 1 94 ? 0.402 2.391 8.986 1.00 86.69 94 PHE A C 1
ATOM 735 O O . PHE A 1 94 ? 0.937 1.794 9.921 1.00 86.69 94 PHE A O 1
ATOM 742 N N . GLY A 1 95 ? 1.011 2.587 7.816 1.00 82.88 95 GLY A N 1
ATOM 743 C CA . GLY A 1 95 ? 2.403 2.255 7.533 1.00 82.88 95 GLY A CA 1
ATOM 744 C C . GLY A 1 95 ? 3.031 3.372 6.707 1.00 82.88 95 GLY A C 1
ATOM 745 O O . GLY A 1 95 ? 2.508 3.730 5.659 1.00 82.88 95 GLY A O 1
ATOM 746 N N . SER A 1 96 ? 4.132 3.946 7.194 1.00 72.12 96 SER A N 1
ATOM 747 C CA . SER A 1 96 ? 4.777 5.103 6.555 1.00 72.12 96 SER A CA 1
ATOM 748 C C . SER A 1 96 ? 5.711 4.741 5.407 1.00 72.12 96 SER A C 1
ATOM 750 O O . SER A 1 96 ? 6.097 5.632 4.657 1.00 72.12 96 SER A O 1
ATOM 752 N N . ASP A 1 97 ? 6.140 3.479 5.338 1.00 75.31 97 ASP A N 1
ATOM 753 C CA . ASP A 1 97 ? 7.172 2.994 4.419 1.00 75.31 97 ASP A CA 1
ATOM 754 C C . ASP A 1 97 ? 8.505 3.777 4.499 1.00 75.31 97 ASP A C 1
ATOM 756 O O . ASP A 1 97 ? 9.251 3.920 3.537 1.00 75.31 97 ASP A O 1
ATOM 760 N N . TRP A 1 98 ? 8.843 4.349 5.660 1.00 59.44 98 TRP A N 1
ATOM 761 C CA . TRP A 1 98 ? 10.142 5.009 5.844 1.00 59.44 98 TRP A CA 1
ATOM 762 C C . TRP A 1 98 ? 11.292 3.980 5.883 1.00 59.44 98 TRP A C 1
ATOM 764 O O . TRP A 1 98 ? 11.161 2.964 6.569 1.00 59.44 98 TRP A O 1
ATOM 774 N N . PRO A 1 99 ? 12.452 4.234 5.236 1.00 53.19 99 PRO A N 1
ATOM 775 C CA . PRO A 1 99 ? 12.862 5.480 4.577 1.00 53.19 99 PRO A CA 1
ATOM 776 C C . PRO A 1 99 ? 12.458 5.602 3.105 1.00 53.19 99 PRO A C 1
ATOM 778 O O . PRO A 1 99 ? 12.730 6.637 2.502 1.00 53.19 99 PRO A O 1
ATOM 781 N N . VAL A 1 100 ? 11.822 4.593 2.517 1.00 58.81 100 VAL A N 1
ATOM 782 C CA . VAL A 1 100 ? 11.462 4.565 1.093 1.00 58.81 100 VAL A CA 1
ATOM 783 C C . VAL A 1 100 ? 10.504 5.708 0.730 1.00 58.81 100 VAL A C 1
ATOM 785 O O . VAL A 1 100 ? 10.716 6.388 -0.271 1.00 58.81 100 VAL A O 1
ATOM 788 N N . CYS A 1 101 ? 9.542 6.051 1.585 1.00 59.81 101 CYS A N 1
ATOM 789 C CA . CYS A 1 101 ? 8.643 7.184 1.337 1.00 59.81 101 CYS A CA 1
ATOM 790 C C . CYS A 1 101 ? 9.354 8.530 1.079 1.00 59.81 101 CYS A C 1
ATOM 792 O O . CYS A 1 101 ? 8.824 9.363 0.338 1.00 59.81 101 CYS A O 1
ATOM 794 N N . THR A 1 102 ? 10.584 8.718 1.594 1.00 60.88 102 THR A N 1
ATOM 795 C CA . THR A 1 102 ? 11.382 9.960 1.454 1.00 60.88 102 THR A CA 1
ATOM 796 C C . THR A 1 102 ? 11.721 10.340 0.017 1.00 60.88 102 THR A C 1
ATOM 798 O O . THR A 1 102 ? 12.171 11.453 -0.247 1.00 60.88 102 THR A O 1
ATOM 801 N N . LEU A 1 103 ? 11.474 9.432 -0.915 1.00 60.56 103 LEU A N 1
ATOM 802 C CA . LEU A 1 103 ? 11.741 9.605 -2.332 1.00 60.56 103 LEU A CA 1
ATOM 803 C C . LEU A 1 103 ? 10.654 10.403 -3.047 1.00 60.56 103 LEU A C 1
ATOM 805 O O . LEU A 1 103 ? 10.919 10.948 -4.116 1.00 60.56 103 LEU A O 1
ATOM 809 N N . ALA A 1 104 ? 9.466 10.527 -2.445 1.00 61.03 104 ALA A N 1
ATOM 810 C CA . ALA A 1 104 ? 8.425 11.425 -2.944 1.00 61.03 104 ALA A CA 1
ATOM 811 C C . ALA A 1 104 ? 7.791 12.328 -1.876 1.00 61.03 104 ALA A C 1
ATOM 813 O O . ALA A 1 104 ? 7.275 13.390 -2.221 1.00 61.03 104 ALA A O 1
ATOM 814 N N . ALA A 1 105 ? 7.843 11.962 -0.593 1.00 64.31 105 ALA A N 1
ATOM 815 C CA . ALA A 1 105 ? 7.268 12.760 0.484 1.00 64.31 105 ALA A CA 1
ATOM 816 C C . ALA A 1 105 ? 8.112 12.685 1.760 1.00 64.31 105 ALA A C 1
ATOM 818 O O . ALA A 1 105 ? 8.691 11.659 2.103 1.00 64.31 105 ALA A O 1
ATOM 819 N N . SER A 1 106 ? 8.163 13.774 2.523 1.00 73.25 106 SER A N 1
ATOM 820 C CA . SER A 1 106 ? 8.706 13.712 3.880 1.00 73.25 106 SER A CA 1
ATOM 821 C C . SER A 1 106 ? 7.829 12.830 4.774 1.00 73.25 106 SER A C 1
ATOM 823 O O . SER A 1 106 ? 6.621 12.724 4.574 1.00 73.25 106 SER A O 1
ATOM 825 N N . TYR A 1 107 ? 8.423 12.260 5.824 1.00 61.84 107 TYR A N 1
ATOM 826 C CA . TYR A 1 107 ? 7.689 11.482 6.827 1.00 61.84 107 TYR A CA 1
ATOM 827 C C . TYR A 1 107 ? 6.467 12.235 7.387 1.00 61.84 107 TYR A C 1
ATOM 829 O O . TYR A 1 107 ? 5.402 11.653 7.564 1.00 61.84 107 TYR A O 1
ATOM 837 N N . ALA A 1 108 ? 6.611 13.547 7.613 1.00 69.69 108 ALA A N 1
ATOM 838 C CA . ALA A 1 108 ? 5.521 14.407 8.067 1.00 69.69 108 ALA A CA 1
ATOM 839 C C . ALA A 1 108 ? 4.382 14.482 7.039 1.00 69.69 108 ALA A C 1
ATOM 841 O O . ALA A 1 108 ? 3.234 14.258 7.396 1.00 69.69 108 ALA A O 1
ATOM 842 N N . GLN A 1 109 ? 4.700 14.684 5.755 1.00 74.06 109 GLN A N 1
ATOM 843 C CA . GLN A 1 109 ? 3.696 14.701 4.684 1.00 74.06 109 GLN A CA 1
ATOM 844 C C . GLN A 1 109 ? 2.947 13.365 4.554 1.00 74.06 109 GLN A C 1
ATOM 846 O O . GLN A 1 109 ? 1.755 13.367 4.254 1.00 74.06 109 GLN A O 1
ATOM 851 N N . VAL A 1 110 ? 3.615 12.233 4.798 1.00 71.44 110 VAL A N 1
ATOM 852 C CA . VAL A 1 110 ? 2.980 10.902 4.784 1.00 71.44 110 VAL A CA 1
ATOM 853 C C . VAL A 1 110 ? 2.004 10.738 5.951 1.00 71.44 110 VAL A C 1
ATOM 855 O O . VAL A 1 110 ? 0.892 10.248 5.755 1.00 71.44 110 VAL A O 1
ATOM 858 N N . ILE A 1 111 ? 2.381 11.186 7.151 1.00 74.62 111 ILE A N 1
ATOM 859 C CA . ILE A 1 111 ? 1.478 11.190 8.312 1.00 74.62 111 ILE A CA 1
ATOM 860 C C . ILE A 1 111 ? 0.275 12.099 8.059 1.00 74.62 111 ILE A C 1
ATOM 862 O O . ILE A 1 111 ? -0.861 11.665 8.245 1.00 74.62 111 ILE A O 1
ATOM 866 N N . ASP A 1 112 ? 0.511 13.328 7.597 1.00 80.31 112 ASP A N 1
ATOM 867 C CA . ASP A 1 112 ? -0.554 14.295 7.321 1.00 80.31 112 ASP A CA 1
ATOM 868 C C . ASP A 1 112 ? -1.531 13.749 6.267 1.00 80.31 112 ASP A C 1
ATOM 870 O O . ASP A 1 112 ? -2.747 13.858 6.422 1.00 80.31 112 ASP A O 1
ATOM 874 N N . THR A 1 113 ? -1.008 13.073 5.239 1.00 79.31 113 THR A N 1
ATOM 875 C CA . THR A 1 113 ? -1.807 12.387 4.214 1.00 79.31 113 THR A CA 1
ATOM 876 C C . THR A 1 113 ? -2.672 11.282 4.814 1.00 79.31 113 THR A C 1
ATOM 878 O O . THR A 1 113 ? -3.867 11.225 4.538 1.00 79.31 113 THR A O 1
ATOM 881 N N . ALA A 1 114 ? -2.107 10.419 5.662 1.00 81.88 114 ALA A N 1
ATOM 882 C CA . ALA A 1 114 ? -2.873 9.352 6.300 1.00 81.88 114 ALA A CA 1
ATOM 883 C C . ALA A 1 114 ? -4.001 9.904 7.182 1.00 81.88 114 ALA A C 1
ATOM 885 O O . ALA A 1 114 ? -5.122 9.404 7.118 1.00 81.88 114 ALA A O 1
ATOM 886 N N . HIS A 1 115 ? -3.724 10.961 7.950 1.00 83.81 115 HIS A N 1
ATOM 887 C CA . HIS A 1 115 ? -4.726 11.653 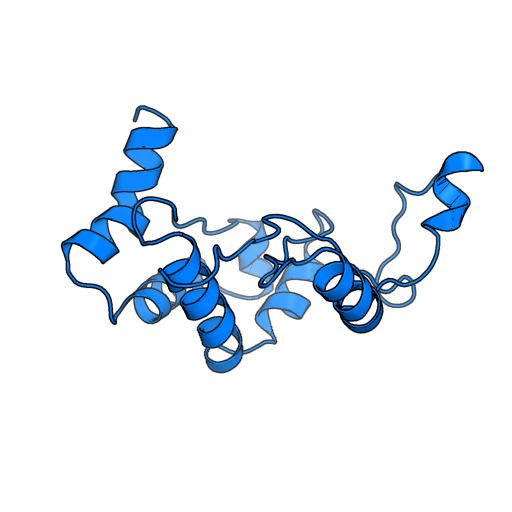8.761 1.00 83.81 115 HIS A CA 1
ATOM 888 C C . HIS A 1 115 ? -5.844 12.249 7.896 1.00 83.81 115 HIS A C 1
ATOM 890 O O . HIS A 1 115 ? -7.021 12.106 8.224 1.00 83.81 115 HIS A O 1
ATOM 896 N N . GLU A 1 116 ? -5.492 12.880 6.777 1.00 85.56 116 GLU A N 1
ATOM 897 C CA . GLU A 1 116 ? -6.455 13.457 5.841 1.00 85.56 116 GLU A CA 1
ATOM 898 C C . GLU A 1 116 ? -7.331 12.380 5.181 1.00 85.56 116 GLU A C 1
ATOM 900 O O . GLU A 1 116 ? -8.539 12.571 5.029 1.00 85.56 116 GLU A O 1
ATOM 905 N N . LEU A 1 117 ? -6.769 11.224 4.817 1.00 85.19 117 LEU A N 1
ATOM 906 C CA . LEU A 1 117 ? -7.515 10.127 4.189 1.00 85.19 117 LEU A CA 1
ATOM 907 C C . LEU A 1 117 ? -8.558 9.509 5.129 1.00 85.19 117 LEU A C 1
ATOM 909 O O . LEU A 1 117 ? -9.637 9.147 4.672 1.00 85.19 117 LEU A O 1
ATOM 913 N N . ILE A 1 118 ? -8.285 9.459 6.435 1.00 89.38 118 ILE A N 1
ATOM 914 C CA . ILE A 1 118 ? -9.202 8.881 7.431 1.00 89.38 118 ILE A CA 1
ATOM 915 C C . ILE A 1 118 ? -10.064 9.917 8.162 1.00 89.38 118 ILE A C 1
ATOM 917 O O . ILE A 1 118 ? -10.823 9.546 9.053 1.00 89.38 118 ILE A O 1
ATOM 921 N N . ARG A 1 119 ? -9.986 11.207 7.802 1.00 90.19 119 ARG A N 1
ATOM 922 C CA . ARG A 1 119 ? -10.629 12.303 8.558 1.00 90.19 119 ARG A CA 1
ATOM 923 C C . ARG A 1 119 ? -12.152 12.200 8.695 1.00 90.19 119 ARG A C 1
ATOM 925 O O . ARG A 1 119 ? -12.738 12.928 9.490 1.00 90.19 119 ARG A O 1
ATOM 932 N N . GLU A 1 120 ? -12.795 11.384 7.862 1.00 91.38 120 GLU A N 1
ATOM 933 C CA . GLU A 1 120 ? -14.250 11.186 7.856 1.00 91.38 120 GLU A CA 1
ATOM 934 C C . GLU A 1 120 ? -14.701 10.064 8.805 1.00 91.38 120 GLU A C 1
ATOM 936 O O . GLU A 1 120 ? -15.898 9.912 9.050 1.00 91.38 120 GLU A O 1
ATOM 941 N N . LEU A 1 121 ? -13.757 9.312 9.383 1.00 92.38 121 LEU A N 1
ATOM 942 C CA . LEU A 1 121 ? -14.030 8.387 10.476 1.00 92.38 121 LEU A CA 1
ATOM 943 C C . LEU A 1 121 ? -14.302 9.139 11.783 1.00 92.38 121 LEU A C 1
ATOM 945 O O . LEU A 1 121 ? -13.845 10.263 12.002 1.00 92.38 121 LEU A O 1
ATOM 949 N N . ASP A 1 122 ? -15.021 8.482 12.693 1.00 94.56 122 ASP A N 1
ATOM 950 C CA . ASP A 1 122 ? -15.101 8.945 14.072 1.00 94.56 122 ASP A CA 1
ATOM 951 C C . ASP A 1 122 ? -13.775 8.711 14.822 1.00 94.56 122 ASP A C 1
ATOM 953 O O . ASP A 1 122 ? -12.830 8.094 14.322 1.00 94.56 122 ASP A O 1
ATOM 957 N N . ALA A 1 123 ? -13.692 9.226 16.052 1.00 91.75 123 ALA A N 1
ATOM 958 C CA . ALA A 1 123 ? -12.476 9.130 16.857 1.00 91.75 123 ALA A CA 1
ATOM 959 C C . ALA A 1 123 ? -12.019 7.675 17.071 1.00 91.75 123 ALA A C 1
ATOM 961 O O . ALA A 1 123 ? -10.820 7.405 17.060 1.00 91.75 123 ALA A O 1
ATOM 962 N N . THR A 1 124 ? -12.966 6.746 17.222 1.00 94.12 124 THR A N 1
ATOM 963 C CA . THR A 1 124 ? -12.684 5.319 17.404 1.00 94.12 124 THR A CA 1
ATOM 964 C C . THR A 1 124 ? -12.137 4.691 16.124 1.00 94.12 124 THR A C 1
ATOM 966 O O . THR A 1 124 ? -11.157 3.953 16.183 1.00 94.12 124 THR A O 1
ATOM 969 N N . GLY A 1 125 ? -12.706 5.017 14.962 1.00 91.56 125 GLY A N 1
ATOM 970 C CA . GLY A 1 125 ? -12.206 4.560 13.670 1.00 91.56 125 GLY A CA 1
ATOM 971 C C . GLY A 1 125 ? -10.795 5.073 13.378 1.00 91.56 125 GLY A C 1
ATOM 972 O O . GLY A 1 125 ? -9.931 4.293 12.979 1.00 91.56 125 GLY A O 1
ATOM 973 N N . CYS A 1 126 ? -10.524 6.353 13.644 1.00 90.31 126 CYS A N 1
ATOM 974 C CA . CYS A 1 126 ? -9.177 6.916 13.519 1.00 90.31 126 CYS A CA 1
ATOM 975 C C . CYS A 1 126 ? -8.169 6.214 14.442 1.00 90.31 126 CYS A C 1
ATOM 977 O O . CYS A 1 126 ? -7.077 5.854 14.004 1.00 90.31 126 CYS A O 1
ATOM 979 N N . GLU A 1 127 ? -8.530 5.985 15.709 1.00 91.81 127 GLU A N 1
ATOM 980 C CA . GLU A 1 127 ? -7.678 5.275 16.671 1.00 91.81 127 GLU A CA 1
ATOM 981 C C . GLU A 1 127 ? -7.400 3.832 16.234 1.00 91.81 127 GLU A C 1
ATOM 983 O O . GLU A 1 127 ? -6.263 3.365 16.342 1.00 91.81 127 GLU A O 1
ATOM 988 N N . ALA A 1 128 ? -8.404 3.133 15.697 1.00 89.50 128 ALA A N 1
ATOM 989 C CA . ALA A 1 128 ? -8.243 1.779 15.182 1.00 89.50 128 ALA A CA 1
ATOM 990 C C . ALA A 1 128 ? -7.194 1.724 14.058 1.00 89.50 128 ALA A C 1
ATOM 992 O O . ALA A 1 128 ? -6.285 0.895 14.122 1.00 89.50 128 ALA A O 1
ATOM 993 N N . VAL A 1 129 ? -7.253 2.647 13.090 1.00 88.31 129 VAL A N 1
ATOM 994 C CA . VAL A 1 129 ? -6.303 2.687 11.963 1.00 88.31 129 VAL A CA 1
ATOM 995 C C . VAL A 1 129 ? -4.899 3.123 12.393 1.00 88.31 129 VAL A C 1
ATOM 997 O O . VAL A 1 129 ? -3.906 2.558 11.937 1.00 88.31 129 VAL A O 1
ATOM 1000 N N . LEU A 1 130 ? -4.781 4.126 13.263 1.00 87.50 130 LEU A N 1
ATOM 1001 C CA . LEU A 1 130 ? -3.474 4.687 13.628 1.00 87.50 130 LEU A CA 1
ATOM 1002 C C . LEU A 1 130 ? -2.739 3.869 14.701 1.00 87.50 130 LEU A C 1
ATOM 1004 O O . LEU A 1 130 ? -1.510 3.884 14.733 1.00 87.50 130 LEU A O 1
ATOM 1008 N N . THR A 1 131 ? -3.471 3.144 15.553 1.00 84.31 131 THR A N 1
ATOM 1009 C CA . THR A 1 131 ? -2.904 2.458 16.726 1.00 84.31 131 THR A CA 1
ATOM 1010 C C . THR A 1 131 ? -3.517 1.072 16.944 1.00 84.31 131 THR A C 1
ATOM 1012 O O . THR A 1 131 ? -2.799 0.072 17.002 1.00 84.31 131 THR A O 1
ATOM 1015 N N . GLY A 1 132 ? -4.846 0.988 17.063 1.00 83.19 132 GLY A N 1
ATOM 1016 C CA . GLY A 1 132 ? -5.543 -0.174 17.624 1.00 83.19 132 GLY A CA 1
ATOM 1017 C C . GLY A 1 132 ? -5.343 -1.476 16.845 1.00 83.19 132 GLY A C 1
ATOM 1018 O O . GLY A 1 132 ? -5.115 -2.533 17.443 1.00 83.19 132 GLY A O 1
ATOM 1019 N N . THR A 1 133 ? -5.378 -1.422 15.513 1.00 88.06 133 THR A N 1
ATOM 1020 C CA . THR A 1 133 ? -5.178 -2.602 14.663 1.00 88.06 133 THR A CA 1
ATOM 1021 C C . THR A 1 133 ? -3.744 -3.118 14.769 1.00 88.06 133 THR A C 1
ATOM 1023 O O . THR A 1 133 ? -3.551 -4.321 14.946 1.00 88.06 133 THR A O 1
ATOM 1026 N N . ALA A 1 134 ? -2.740 -2.234 14.740 1.00 74.62 134 ALA A N 1
ATOM 1027 C CA . ALA A 1 134 ? -1.337 -2.625 14.880 1.00 74.62 134 ALA A CA 1
ATOM 1028 C C . ALA A 1 134 ? -1.058 -3.235 16.263 1.00 74.62 134 ALA A C 1
ATOM 1030 O O . ALA A 1 134 ? -0.508 -4.333 16.339 1.00 74.62 134 ALA A O 1
ATOM 1031 N N . THR A 1 135 ? -1.511 -2.595 17.348 1.00 84.94 135 THR A N 1
ATOM 1032 C CA . THR A 1 135 ? -1.365 -3.120 18.717 1.00 84.94 135 THR A CA 1
ATOM 1033 C C . THR A 1 135 ? -1.982 -4.509 18.860 1.00 84.94 135 THR A C 1
ATOM 1035 O O . THR A 1 135 ? -1.348 -5.420 19.392 1.00 84.94 135 THR A O 1
ATOM 1038 N N . ARG A 1 136 ? -3.196 -4.716 18.335 1.00 93.50 136 ARG A N 1
ATOM 1039 C CA . ARG A 1 136 ? -3.879 -6.012 18.418 1.00 93.50 136 ARG A CA 1
ATOM 1040 C C . ARG A 1 136 ? -3.210 -7.092 17.570 1.00 93.50 136 ARG A C 1
ATOM 1042 O O . ARG A 1 136 ? -3.105 -8.227 18.027 1.00 93.50 136 ARG A O 1
ATOM 1049 N N . VAL A 1 137 ? -2.786 -6.777 16.347 1.00 88.81 137 VAL A N 1
ATOM 1050 C CA . VAL A 1 137 ? -2.175 -7.761 15.437 1.00 88.81 137 VAL A CA 1
ATOM 1051 C C . VAL A 1 137 ? -0.766 -8.139 15.894 1.00 88.81 137 VAL A C 1
ATOM 1053 O O . VAL A 1 137 ? -0.442 -9.324 15.924 1.00 88.81 137 VAL A O 1
ATOM 1056 N N . TYR A 1 138 ? 0.046 -7.161 16.300 1.00 83.06 138 TYR A N 1
ATOM 1057 C CA . TYR A 1 138 ? 1.439 -7.381 16.698 1.00 83.06 138 TYR A CA 1
ATOM 1058 C C . TYR A 1 138 ? 1.639 -7.650 18.195 1.00 83.06 138 TYR A C 1
ATOM 1060 O O . TYR A 1 138 ? 2.759 -7.959 18.591 1.00 83.06 138 TYR A O 1
ATOM 1068 N N . GLN A 1 139 ? 0.578 -7.590 19.009 1.00 87.62 139 GLN A N 1
ATOM 1069 C CA . GLN A 1 139 ? 0.625 -7.809 20.464 1.00 87.62 139 GLN A CA 1
ATOM 1070 C C . GLN A 1 139 ? 1.596 -6.842 21.173 1.00 87.62 139 GLN A C 1
ATOM 1072 O O . GLN A 1 139 ? 2.475 -7.273 21.923 1.00 87.62 139 GLN A O 1
ATOM 1077 N N . LEU A 1 140 ? 1.446 -5.543 20.885 1.00 76.69 140 LEU A N 1
ATOM 1078 C CA . LEU A 1 140 ? 2.257 -4.452 21.452 1.00 76.69 140 LEU A CA 1
ATOM 1079 C C . LEU A 1 140 ? 1.765 -3.985 22.828 1.00 76.69 140 LEU A C 1
ATOM 1081 O O . LEU A 1 140 ? 0.553 -4.127 23.107 1.00 76.69 140 LEU A O 1
#

Mean predicted aligned error: 11.66 Å

Radius of gyration: 17.12 Å; Cα contacts (8 Å, |Δi|>4): 133; chains: 1; bounding box: 44×36×42 Å